Protein AF-A0A814W611-F1 (afdb_monomer_lite)

Sequence (138 aa):
MVEFFNISDDYLSFDQLYRLNITSHEILLWSSSIDLAEQYEYYLDQPTQSNLSNKKFFNCTRPWFGSRCQYSFESNKDKLMQKSFETALTDDIFNGTCYILLECDRGGSSMCLDWREMCDGRIDCLNDGVDEIQCFNL

Radius of gyration: 18.2 Å; chains: 1; bounding box: 39×49×38 Å

pLDDT: mean 77.93, std 15.9, range [34.19, 95.81]

Organism: NCBI:txid433720

Structure (mmCIF, N/CA/C/O backbone):
data_AF-A0A814W611-F1
#
_entry.id   AF-A0A814W611-F1
#
loop_
_atom_site.group_PDB
_atom_site.id
_atom_site.type_symbol
_atom_site.label_atom_id
_atom_site.label_alt_id
_atom_site.label_comp_id
_atom_site.label_asym_id
_atom_site.label_entity_id
_atom_site.label_seq_id
_atom_site.pdbx_PDB_ins_code
_atom_site.Cartn_x
_atom_site.Cartn_y
_atom_site.Cartn_z
_atom_site.occupancy
_atom_site.B_iso_or_equiv
_atom_site.auth_seq_id
_atom_site.auth_comp_id
_atom_site.auth_asym_id
_atom_site.auth_atom_id
_atom_site.pdbx_PDB_model_num
ATOM 1 N N . MET A 1 1 ? -7.329 32.708 4.728 1.00 34.19 1 MET A N 1
ATOM 2 C CA . MET A 1 1 ? -7.775 31.602 3.860 1.00 34.19 1 MET A CA 1
ATOM 3 C C . MET A 1 1 ? -7.405 30.341 4.615 1.00 34.19 1 MET A C 1
ATOM 5 O O . MET A 1 1 ? -6.222 30.135 4.832 1.00 34.19 1 MET A O 1
ATOM 9 N N . VAL A 1 2 ? -8.383 29.652 5.202 1.00 34.31 2 VAL A N 1
ATOM 10 C CA . VAL A 1 2 ? -8.138 28.483 6.062 1.00 34.31 2 VAL A CA 1
ATOM 11 C C . VAL A 1 2 ? -8.287 27.257 5.172 1.00 34.31 2 VAL A C 1
ATOM 13 O O . VAL A 1 2 ? -9.386 26.990 4.694 1.00 34.31 2 VAL A O 1
ATOM 16 N N . GLU A 1 3 ? -7.180 26.579 4.883 1.00 40.16 3 GLU A N 1
ATOM 17 C CA . GLU A 1 3 ? -7.203 25.264 4.245 1.00 40.16 3 GLU A CA 1
ATOM 18 C C . GLU A 1 3 ? -7.723 24.261 5.276 1.00 40.16 3 GLU A C 1
ATOM 20 O O . GLU A 1 3 ? -7.060 23.960 6.269 1.00 40.16 3 GLU A O 1
ATOM 25 N N . PHE A 1 4 ? -8.955 23.798 5.084 1.00 39.16 4 PHE A N 1
ATOM 26 C CA . PHE A 1 4 ? -9.500 22.692 5.857 1.00 39.16 4 PHE A CA 1
ATOM 27 C C . PHE A 1 4 ? -8.912 21.397 5.294 1.00 39.16 4 PHE A C 1
ATOM 29 O O . PHE A 1 4 ? -9.442 20.830 4.343 1.00 39.16 4 PHE A O 1
ATOM 36 N N . PHE A 1 5 ? -7.799 20.939 5.865 1.00 42.91 5 PHE A N 1
ATOM 37 C CA . PHE A 1 5 ? -7.390 19.546 5.716 1.00 42.91 5 PHE A CA 1
ATOM 38 C C . PHE A 1 5 ? -8.465 18.675 6.372 1.00 42.91 5 PHE A C 1
ATOM 40 O O . PHE A 1 5 ? -8.686 18.776 7.580 1.00 42.91 5 PHE A O 1
ATOM 47 N N . ASN A 1 6 ? -9.146 17.840 5.590 1.00 53.12 6 ASN A N 1
ATOM 48 C CA . ASN A 1 6 ? -10.075 16.847 6.120 1.00 53.12 6 ASN A CA 1
ATOM 49 C C . ASN A 1 6 ? -9.245 15.658 6.621 1.00 53.12 6 ASN A C 1
ATOM 51 O O . ASN A 1 6 ? -8.977 14.708 5.894 1.00 53.12 6 ASN A O 1
ATOM 55 N N . ILE A 1 7 ? -8.730 15.770 7.843 1.00 56.81 7 ILE A N 1
ATOM 56 C CA . ILE A 1 7 ? -8.021 14.675 8.504 1.00 56.81 7 ILE A CA 1
ATOM 57 C C . ILE A 1 7 ? -9.085 13.722 9.044 1.00 56.81 7 ILE A C 1
ATOM 59 O O . ILE A 1 7 ? -9.920 14.135 9.847 1.00 56.81 7 ILE A O 1
ATOM 63 N N . SER A 1 8 ? -9.059 12.454 8.624 1.00 65.19 8 SER A N 1
ATOM 64 C CA . SER A 1 8 ? -9.844 11.434 9.324 1.00 65.19 8 SER A CA 1
ATOM 65 C C . SER A 1 8 ? -9.239 11.234 10.712 1.00 65.19 8 SER A C 1
ATOM 67 O O . SER A 1 8 ? -8.085 10.826 10.826 1.00 65.19 8 SER A O 1
ATOM 69 N N . ASP A 1 9 ? -10.001 11.528 11.765 1.00 67.50 9 ASP A N 1
ATOM 70 C CA . ASP A 1 9 ? -9.624 11.183 13.144 1.00 67.50 9 ASP A CA 1
ATOM 71 C C . ASP A 1 9 ? -9.966 9.725 13.484 1.00 67.50 9 ASP A C 1
ATOM 73 O O . ASP A 1 9 ? -9.467 9.185 14.475 1.00 67.50 9 ASP A O 1
ATOM 77 N N . ASP A 1 10 ? -10.778 9.079 12.643 1.00 83.38 10 ASP A N 1
ATOM 78 C CA . ASP A 1 10 ? -11.132 7.674 12.775 1.00 83.38 10 ASP A CA 1
ATOM 79 C C . ASP A 1 10 ? -10.104 6.802 12.047 1.00 83.38 10 ASP A C 1
ATOM 81 O O . ASP A 1 10 ? -9.803 7.009 10.864 1.00 83.38 10 ASP A O 1
ATOM 85 N N . TYR A 1 11 ? -9.522 5.861 12.787 1.00 91.88 11 TYR A N 1
ATOM 86 C CA . TYR A 1 11 ? -8.489 4.949 12.314 1.00 91.88 11 TYR A CA 1
ATOM 87 C C . TYR A 1 11 ? -8.686 3.572 12.928 1.00 91.88 11 TYR A C 1
ATOM 89 O O . TYR A 1 11 ? -9.145 3.431 14.061 1.00 91.88 11 TYR A O 1
ATOM 97 N N . LEU A 1 12 ? -8.247 2.559 12.194 1.00 93.44 12 LEU A N 1
ATOM 98 C CA . LEU A 1 12 ? -8.173 1.189 12.676 1.00 93.44 12 LEU A CA 1
ATOM 99 C C . LEU A 1 12 ? -6.712 0.806 12.871 1.00 93.44 12 LEU A C 1
ATOM 101 O O . LEU A 1 12 ? -5.841 1.207 12.098 1.00 93.44 12 LEU A O 1
ATOM 105 N N . SER A 1 13 ? -6.421 0.046 13.919 1.00 95.50 13 SER A N 1
ATOM 106 C CA . SER A 1 13 ? -5.125 -0.609 14.045 1.00 95.50 13 SER A CA 1
ATOM 107 C C . SER A 1 13 ? -5.061 -1.860 13.166 1.00 95.50 13 SER A C 1
ATOM 109 O O . SER A 1 13 ? -6.092 -2.443 12.827 1.00 95.50 13 SER A O 1
ATOM 111 N N . PHE A 1 14 ? -3.856 -2.315 12.826 1.00 95.81 14 PHE A N 1
ATOM 112 C CA . PHE A 1 14 ? -3.663 -3.581 12.107 1.00 95.81 14 PHE A CA 1
ATOM 113 C C . PHE A 1 14 ? -4.297 -4.762 12.848 1.00 95.81 14 PHE A C 1
ATOM 115 O O . PHE A 1 14 ? -4.959 -5.598 12.242 1.00 95.81 14 PHE A O 1
ATOM 122 N N . ASP A 1 15 ? -4.185 -4.786 14.173 1.00 95.62 15 ASP A N 1
ATOM 123 C CA . ASP A 1 15 ? -4.850 -5.792 14.996 1.00 95.62 15 ASP A CA 1
ATOM 124 C C . ASP A 1 15 ? -6.388 -5.732 14.883 1.00 95.62 15 ASP A C 1
ATOM 126 O O . ASP A 1 15 ? -7.041 -6.770 14.782 1.00 95.62 15 ASP A O 1
ATOM 130 N N . GLN A 1 16 ? -6.984 -4.536 14.836 1.00 95.25 16 GLN A N 1
ATOM 131 C CA . GLN A 1 16 ? -8.429 -4.394 14.628 1.00 95.25 16 GLN A CA 1
ATOM 132 C C . GLN A 1 16 ? -8.847 -4.857 13.231 1.00 95.25 16 GLN A C 1
ATOM 134 O O . GLN A 1 16 ? -9.823 -5.593 13.111 1.00 95.25 16 GLN A O 1
ATOM 139 N N . LEU A 1 17 ? -8.099 -4.472 12.194 1.00 95.12 17 LEU A N 1
ATOM 140 C CA . LEU A 1 17 ? -8.333 -4.920 10.820 1.00 95.12 17 LEU A CA 1
ATOM 141 C C . LEU A 1 17 ? -8.277 -6.449 10.716 1.00 95.12 17 LEU A C 1
ATOM 143 O O . LEU A 1 17 ? -9.162 -7.061 10.124 1.00 95.12 17 LEU A O 1
ATOM 147 N N . TYR A 1 18 ? -7.292 -7.072 11.368 1.00 94.94 18 TYR A N 1
ATOM 148 C CA . TYR A 1 18 ? -7.136 -8.526 11.386 1.00 94.94 18 TYR A CA 1
ATOM 149 C C . TYR A 1 18 ? -8.308 -9.230 12.067 1.00 94.94 18 TYR A C 1
ATOM 151 O O . TYR A 1 18 ? -8.858 -10.182 11.522 1.00 94.94 18 TYR A O 1
ATOM 159 N N . ARG A 1 19 ? -8.772 -8.728 13.220 1.00 94.88 19 ARG A N 1
ATOM 160 C CA . ARG A 1 19 ? -9.975 -9.264 13.889 1.00 94.88 19 ARG A CA 1
ATOM 161 C C . ARG A 1 19 ? -11.245 -9.119 13.046 1.00 94.88 19 ARG A C 1
ATOM 163 O O . ARG A 1 19 ? -12.189 -9.879 13.246 1.00 94.88 19 ARG A O 1
ATOM 170 N N . LEU A 1 20 ? -11.282 -8.132 12.151 1.00 95.06 20 LEU A N 1
ATOM 171 C CA . LEU A 1 20 ? -12.374 -7.906 11.205 1.00 95.06 20 LEU A CA 1
ATOM 172 C C . LEU A 1 20 ? -12.237 -8.744 9.921 1.00 95.06 20 LEU A C 1
ATOM 174 O O . LEU A 1 20 ? -13.109 -8.646 9.063 1.00 95.06 20 LEU A O 1
ATOM 178 N N . ASN A 1 21 ? -11.202 -9.587 9.807 1.00 95.62 21 ASN A N 1
ATOM 179 C CA . ASN A 1 21 ? -10.864 -10.367 8.612 1.00 95.62 21 ASN A CA 1
ATOM 180 C C . ASN A 1 21 ? -10.703 -9.503 7.351 1.00 95.62 21 ASN A C 1
ATOM 182 O O . ASN A 1 21 ? -11.062 -9.939 6.259 1.00 95.62 21 ASN A O 1
ATOM 186 N N . ILE A 1 22 ? -10.186 -8.283 7.509 1.00 94.56 22 ILE A N 1
ATOM 187 C CA . ILE A 1 22 ? -9.845 -7.430 6.372 1.00 94.56 22 ILE A CA 1
ATOM 188 C C . ILE A 1 22 ? -8.566 -7.955 5.727 1.00 94.56 22 ILE A C 1
ATOM 190 O O . ILE A 1 22 ? -7.607 -8.304 6.410 1.00 94.56 22 ILE A O 1
ATOM 194 N N . THR A 1 23 ? -8.552 -7.999 4.404 1.00 94.25 23 THR A N 1
ATOM 195 C CA . THR A 1 23 ? -7.384 -8.384 3.608 1.00 94.25 23 THR A CA 1
ATOM 196 C C . THR A 1 23 ? -6.516 -7.170 3.276 1.00 94.25 23 THR A C 1
ATOM 198 O O . THR A 1 23 ? -6.985 -6.029 3.229 1.00 94.25 23 THR A O 1
ATOM 201 N N . SER A 1 24 ? -5.234 -7.392 2.991 1.00 92.50 24 SER A N 1
ATOM 202 C CA . SER A 1 24 ? -4.359 -6.336 2.463 1.00 92.50 24 SER A CA 1
ATOM 203 C C . SER A 1 24 ? -4.848 -5.772 1.126 1.00 92.50 24 SER A C 1
ATOM 205 O O . SER A 1 24 ? -4.729 -4.570 0.877 1.00 92.50 24 SER A O 1
ATOM 207 N N . HIS A 1 25 ? -5.492 -6.607 0.309 1.00 90.25 25 HIS A N 1
ATOM 208 C CA . HIS A 1 25 ? -6.120 -6.189 -0.936 1.00 90.25 25 HIS A CA 1
ATOM 209 C C . HIS A 1 25 ? -7.245 -5.168 -0.711 1.00 90.25 25 HIS A C 1
ATOM 211 O O . HIS A 1 25 ? -7.306 -4.145 -1.393 1.00 90.25 25 HIS A O 1
ATOM 217 N N . GLU A 1 26 ? -8.111 -5.382 0.283 1.00 91.75 26 GLU A N 1
ATOM 218 C CA . GLU A 1 26 ? -9.153 -4.408 0.635 1.00 91.75 26 GLU A CA 1
ATOM 219 C C . GLU A 1 26 ? -8.560 -3.064 1.075 1.00 91.75 26 GLU A C 1
ATOM 221 O O . GLU A 1 26 ? -9.060 -2.009 0.681 1.00 91.75 26 GLU A O 1
ATOM 226 N N . ILE A 1 27 ? -7.449 -3.082 1.817 1.00 91.81 27 ILE A N 1
ATOM 227 C CA . ILE A 1 27 ? -6.731 -1.863 2.215 1.00 91.81 27 ILE A CA 1
ATOM 228 C C . ILE A 1 27 ? -6.210 -1.092 0.992 1.00 91.81 27 ILE A C 1
ATOM 230 O O . ILE A 1 27 ? -6.324 0.136 0.956 1.00 91.81 27 ILE A O 1
ATOM 234 N N . LEU A 1 28 ? -5.693 -1.782 -0.032 1.00 89.56 28 LEU A N 1
ATOM 235 C CA . LEU A 1 28 ? -5.289 -1.155 -1.299 1.00 89.56 28 LEU A CA 1
ATOM 236 C C . LEU A 1 28 ? -6.477 -0.507 -2.022 1.00 89.56 28 LEU A C 1
ATOM 238 O O . LEU A 1 28 ? -6.372 0.625 -2.499 1.00 89.56 28 LEU A O 1
ATOM 242 N N . LEU A 1 29 ? -7.629 -1.185 -2.064 1.00 88.62 29 LEU A N 1
ATOM 243 C CA . LEU A 1 29 ? -8.853 -0.649 -2.676 1.00 88.62 29 LEU A CA 1
ATOM 244 C C . LEU A 1 29 ? -9.373 0.611 -1.964 1.00 88.62 29 LEU A C 1
ATOM 246 O O . LEU A 1 29 ? -10.041 1.442 -2.585 1.00 88.62 29 LEU A O 1
ATOM 250 N N . TRP A 1 30 ? -9.032 0.789 -0.689 1.00 90.88 30 TRP A N 1
ATOM 251 C CA . TRP A 1 30 ? -9.332 1.980 0.111 1.00 90.88 30 TRP A CA 1
ATOM 252 C C . TRP A 1 30 ? -8.271 3.087 -0.001 1.00 90.88 30 TRP A C 1
ATOM 254 O O . TRP A 1 30 ? -8.104 3.888 0.918 1.00 90.88 30 TRP A O 1
ATOM 264 N N . SER A 1 31 ? -7.573 3.150 -1.139 1.00 89.06 31 SER A N 1
ATOM 265 C CA . SER A 1 31 ? -6.590 4.190 -1.489 1.00 89.06 31 SER A CA 1
ATOM 266 C C . SER A 1 31 ? -5.407 4.298 -0.516 1.00 89.06 31 SER A C 1
ATOM 268 O O . SER A 1 31 ? -4.832 5.377 -0.336 1.00 89.06 31 SER A O 1
ATOM 270 N N . SER A 1 32 ? -5.043 3.184 0.120 1.00 89.44 32 SER A N 1
ATOM 271 C CA . SER A 1 32 ? -3.818 3.076 0.911 1.00 89.44 32 SER A CA 1
ATOM 272 C C . SER A 1 32 ? -2.565 3.087 0.026 1.00 89.44 32 SER A C 1
ATOM 274 O O . SER A 1 32 ? -2.629 2.786 -1.165 1.00 89.44 32 SER A O 1
ATOM 276 N N . SER A 1 33 ? -1.404 3.400 0.609 1.00 88.12 33 SER A N 1
ATOM 277 C CA . SER A 1 33 ? -0.118 3.190 -0.066 1.00 88.12 33 SER A CA 1
ATOM 278 C C . SER A 1 33 ? 0.235 1.703 -0.126 1.00 88.12 33 SER A C 1
ATOM 280 O O . SER A 1 33 ? -0.101 0.948 0.792 1.00 88.12 33 SER A O 1
ATOM 282 N N . ILE A 1 34 ? 0.975 1.309 -1.167 1.00 85.50 34 ILE A N 1
ATOM 283 C CA . ILE A 1 34 ? 1.458 -0.069 -1.329 1.00 85.50 34 ILE A CA 1
ATOM 284 C C . ILE A 1 34 ? 2.292 -0.514 -0.122 1.00 85.50 34 ILE A C 1
ATOM 286 O O . ILE A 1 34 ? 1.951 -1.516 0.496 1.00 85.50 34 ILE A O 1
ATOM 290 N N . ASP A 1 35 ? 3.212 0.333 0.353 1.00 85.94 35 ASP A N 1
ATOM 291 C CA . ASP A 1 35 ? 4.024 0.064 1.547 1.00 85.94 35 ASP A CA 1
ATOM 292 C C . ASP A 1 35 ? 3.186 -0.276 2.794 1.00 85.94 35 ASP A C 1
ATOM 294 O O . ASP A 1 35 ? 3.611 -1.044 3.657 1.00 85.94 35 ASP A O 1
ATOM 298 N N . LEU A 1 36 ? 2.005 0.341 2.952 1.00 91.31 36 LEU A N 1
ATOM 299 C CA . LEU A 1 36 ? 1.158 0.095 4.120 1.00 91.31 36 LEU A CA 1
ATOM 300 C C . LEU A 1 36 ? 0.406 -1.228 3.973 1.00 91.31 36 LEU A C 1
ATOM 302 O O . LEU A 1 36 ? 0.249 -1.943 4.961 1.00 91.31 36 LEU A O 1
ATOM 306 N N . ALA A 1 37 ? -0.049 -1.542 2.759 1.00 91.50 37 ALA A N 1
ATOM 307 C CA . ALA A 1 37 ? -0.679 -2.819 2.461 1.00 91.50 37 ALA A CA 1
ATOM 308 C C . ALA A 1 37 ? 0.306 -3.984 2.618 1.00 91.50 37 ALA A C 1
ATOM 310 O O . ALA A 1 37 ? -0.055 -4.986 3.223 1.00 91.50 37 ALA A O 1
ATOM 311 N N . GLU A 1 38 ? 1.555 -3.832 2.174 1.00 88.69 38 GLU A N 1
ATOM 312 C CA . GLU A 1 38 ? 2.606 -4.854 2.314 1.00 88.69 38 GLU A CA 1
ATOM 313 C C . GLU A 1 38 ? 2.945 -5.110 3.779 1.00 88.69 38 GLU A C 1
ATOM 315 O O . GLU A 1 38 ? 3.029 -6.247 4.233 1.00 88.69 38 GLU A O 1
ATOM 320 N N . GLN A 1 39 ? 3.075 -4.046 4.570 1.00 91.56 39 GLN A N 1
ATOM 321 C CA . GLN A 1 39 ? 3.291 -4.185 6.008 1.00 91.56 39 GLN A CA 1
ATOM 322 C C . GLN A 1 39 ? 2.104 -4.839 6.713 1.00 91.56 39 GLN A C 1
ATOM 324 O O . GLN A 1 39 ? 2.292 -5.489 7.743 1.00 91.56 39 GLN A O 1
ATOM 329 N N . TYR A 1 40 ? 0.889 -4.633 6.204 1.00 94.00 40 TYR A N 1
ATOM 330 C CA . TYR A 1 40 ? -0.282 -5.315 6.724 1.00 94.00 40 TYR A CA 1
ATOM 331 C C . TYR A 1 40 ? -0.298 -6.791 6.323 1.00 94.00 40 TYR A C 1
ATOM 333 O O . TYR A 1 40 ? -0.549 -7.620 7.187 1.00 94.00 40 TYR A O 1
ATOM 341 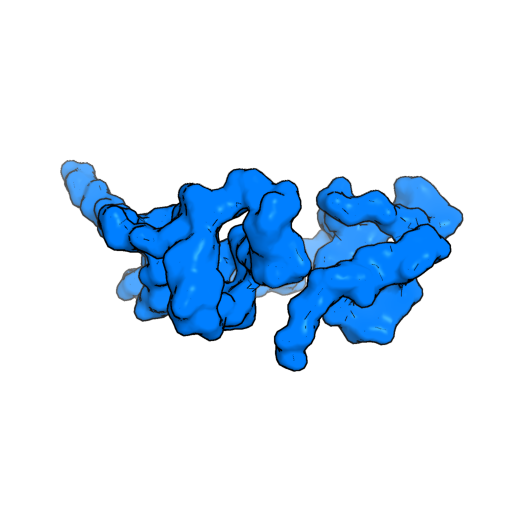N N . GLU A 1 41 ? 0.061 -7.140 5.087 1.00 92.38 41 GLU A N 1
ATOM 342 C CA . GLU A 1 41 ? 0.227 -8.540 4.666 1.00 92.38 41 GLU A CA 1
ATOM 343 C C . GLU A 1 41 ? 1.284 -9.255 5.514 1.00 92.38 41 GLU A C 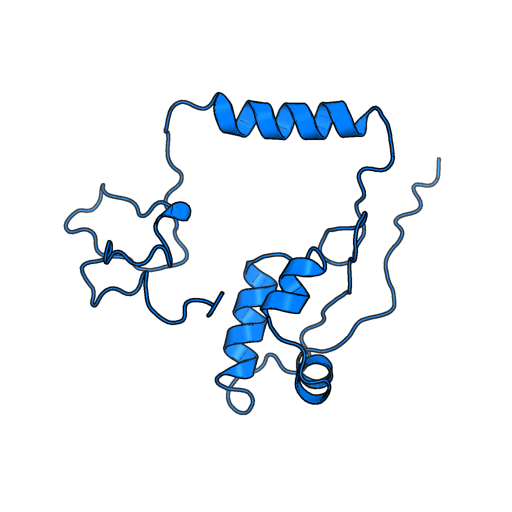1
ATOM 345 O O . GLU A 1 41 ? 1.021 -10.305 6.093 1.00 92.38 41 GLU A O 1
ATOM 350 N N . TYR A 1 42 ? 2.432 -8.613 5.736 1.00 90.12 42 TYR A N 1
ATOM 351 C CA . TYR A 1 42 ? 3.453 -9.115 6.654 1.00 90.12 42 TYR A CA 1
ATOM 352 C C . TYR A 1 42 ? 2.914 -9.320 8.084 1.00 90.12 42 TYR A C 1
ATOM 354 O O . TYR A 1 42 ? 3.280 -10.277 8.773 1.00 90.12 42 TYR A O 1
ATOM 362 N N . TYR A 1 43 ? 2.023 -8.435 8.550 1.00 94.12 43 TYR A N 1
ATOM 363 C CA . TYR A 1 43 ? 1.331 -8.605 9.829 1.00 94.12 43 TYR A CA 1
ATOM 364 C C . TYR A 1 43 ? 0.357 -9.797 9.811 1.00 94.12 43 TYR A C 1
ATOM 366 O O . TYR A 1 43 ? 0.291 -10.510 10.811 1.00 94.12 43 TYR A O 1
ATOM 374 N N . LEU A 1 44 ? -0.364 -10.037 8.709 1.00 92.81 44 LEU A N 1
ATOM 375 C CA . LEU A 1 44 ? -1.271 -11.180 8.541 1.00 92.81 44 LEU A CA 1
ATOM 376 C C . LEU A 1 44 ? -0.521 -12.521 8.567 1.00 92.81 44 LEU A C 1
ATOM 378 O O . LEU A 1 44 ? -0.972 -13.452 9.236 1.00 92.81 44 LEU A O 1
ATOM 382 N N . ASP A 1 45 ? 0.640 -12.597 7.913 1.00 90.81 45 ASP A N 1
ATOM 383 C CA . ASP A 1 45 ? 1.482 -13.799 7.873 1.00 90.81 45 ASP A CA 1
ATOM 384 C C . ASP A 1 45 ? 2.075 -14.151 9.243 1.00 90.81 45 ASP A C 1
ATOM 386 O O . ASP A 1 45 ? 2.196 -15.324 9.611 1.00 90.81 45 ASP A O 1
ATOM 390 N N . GLN A 1 46 ? 2.479 -13.135 10.016 1.00 89.06 46 GLN A N 1
ATOM 391 C CA . GLN A 1 46 ? 3.178 -13.317 11.293 1.00 89.06 46 GLN A CA 1
ATOM 392 C C . GLN A 1 46 ? 2.630 -12.395 12.407 1.00 89.06 46 GLN A C 1
ATOM 394 O O . GLN A 1 46 ? 3.366 -11.557 12.952 1.00 89.06 46 GLN A O 1
ATOM 399 N N . PRO A 1 47 ? 1.361 -12.562 12.843 1.00 80.06 47 PRO A N 1
ATOM 400 C CA . PRO A 1 47 ? 0.705 -11.599 13.737 1.00 80.06 47 PRO A CA 1
ATOM 401 C C . PRO A 1 47 ? 1.337 -11.522 15.129 1.00 80.06 47 PRO A C 1
ATOM 403 O O . PRO A 1 47 ? 1.308 -10.482 15.783 1.00 80.06 47 PRO A O 1
ATOM 406 N N . THR A 1 48 ? 1.898 -12.635 15.610 1.00 80.94 48 THR A N 1
ATOM 407 C CA . THR A 1 48 ? 2.502 -12.740 16.948 1.00 80.94 48 THR A CA 1
ATOM 408 C C . THR A 1 48 ? 3.961 -12.298 16.994 1.00 80.94 48 THR A C 1
ATOM 410 O O . THR A 1 48 ? 4.465 -12.012 18.078 1.00 80.94 48 THR A O 1
ATOM 413 N N . GLN A 1 49 ? 4.642 -12.251 15.845 1.00 77.44 49 GLN A N 1
ATOM 414 C CA . GLN A 1 49 ? 6.066 -11.910 15.749 1.00 77.44 49 GLN A CA 1
ATOM 415 C C . GLN A 1 49 ? 6.295 -10.470 15.276 1.00 77.44 49 GLN A C 1
ATOM 417 O O . GLN A 1 49 ? 7.367 -9.910 15.503 1.00 77.44 49 GLN A O 1
ATOM 422 N N . SER A 1 50 ? 5.295 -9.845 14.654 1.00 78.94 50 SER A N 1
ATOM 423 C CA . SER A 1 50 ? 5.403 -8.482 14.148 1.00 78.94 50 SER A CA 1
ATOM 424 C C . SER A 1 50 ? 5.050 -7.432 15.214 1.00 78.94 50 SER A C 1
ATOM 426 O O . SER A 1 50 ? 4.028 -7.484 15.897 1.00 78.94 50 SER A O 1
ATOM 428 N N . ASN A 1 51 ? 5.871 -6.384 15.313 1.00 89.50 51 ASN A N 1
ATOM 429 C CA . ASN A 1 51 ? 5.623 -5.233 16.194 1.00 89.50 51 ASN A CA 1
ATOM 430 C C . ASN A 1 51 ? 4.609 -4.228 15.598 1.00 89.50 51 ASN A C 1
ATOM 432 O O . ASN A 1 51 ? 4.615 -3.047 15.949 1.00 89.50 51 ASN A O 1
ATOM 436 N N . LEU A 1 52 ? 3.761 -4.671 14.662 1.00 93.38 52 LEU A N 1
ATOM 437 C CA . LEU A 1 52 ? 2.910 -3.809 13.835 1.00 93.38 52 LEU A CA 1
ATOM 438 C C . LEU A 1 52 ? 1.454 -3.731 14.307 1.00 93.38 52 LEU A C 1
ATOM 440 O O . LEU A 1 52 ? 0.689 -2.960 13.741 1.00 93.38 52 LEU A O 1
ATOM 444 N N . SER A 1 53 ? 1.066 -4.451 15.362 1.00 93.94 53 SER A N 1
ATOM 445 C CA . SER A 1 53 ? -0.326 -4.524 15.843 1.00 93.94 53 SER A CA 1
ATOM 446 C C . SER A 1 53 ? -0.997 -3.160 16.063 1.00 93.94 53 SER A C 1
ATOM 448 O O . SER A 1 53 ? -2.179 -2.993 15.766 1.00 93.94 53 SER A O 1
ATOM 450 N N . ASN A 1 54 ? -0.237 -2.166 16.537 1.00 94.62 54 ASN A N 1
ATOM 451 C CA . ASN A 1 54 ? -0.708 -0.801 16.802 1.00 94.62 54 ASN A CA 1
ATOM 452 C C . ASN A 1 54 ? -0.564 0.153 15.603 1.00 94.62 54 ASN A C 1
ATOM 454 O O . ASN A 1 54 ? -0.844 1.350 15.734 1.00 94.62 54 ASN A O 1
ATOM 458 N N . LYS A 1 55 ? -0.083 -0.332 14.452 1.00 94.88 55 LYS A N 1
ATOM 459 C CA . LYS A 1 55 ? 0.066 0.489 13.251 1.00 94.88 55 LYS A CA 1
ATOM 460 C C . LYS A 1 55 ? -1.309 0.916 12.757 1.00 94.88 55 LYS A C 1
ATOM 462 O O . LYS A 1 55 ? -2.246 0.125 12.757 1.00 94.88 55 LYS A O 1
ATOM 467 N N . LYS A 1 56 ? -1.426 2.196 12.406 1.00 94.75 56 LYS A N 1
ATOM 468 C CA . LYS A 1 56 ? -2.699 2.841 12.089 1.00 94.75 56 LYS A CA 1
ATOM 469 C C . LYS A 1 56 ? -2.970 2.797 10.597 1.00 94.75 56 LYS A C 1
ATOM 471 O O . LYS A 1 56 ? -2.083 3.092 9.799 1.00 94.75 56 LYS A O 1
ATOM 476 N N . PHE A 1 57 ? -4.218 2.528 10.272 1.00 93.88 57 PHE A N 1
ATOM 477 C CA . PHE A 1 57 ? -4.789 2.604 8.948 1.00 93.88 57 PHE A CA 1
ATOM 478 C C . PHE A 1 57 ? -5.977 3.568 8.963 1.00 93.88 57 PHE A C 1
ATOM 480 O O . PHE A 1 57 ? -6.813 3.523 9.867 1.00 93.88 57 PHE A O 1
ATOM 487 N N . PHE A 1 58 ? -6.051 4.426 7.950 1.00 93.25 58 PHE A N 1
ATOM 488 C CA . PHE A 1 58 ? -7.172 5.328 7.721 1.00 93.25 58 PHE A CA 1
ATOM 489 C C . PHE A 1 58 ? -7.869 4.874 6.443 1.00 93.25 58 PHE A C 1
ATOM 491 O O . PHE A 1 58 ? -7.226 4.773 5.399 1.00 93.25 58 PHE A O 1
ATOM 498 N N . ASN A 1 59 ? -9.168 4.586 6.522 1.00 91.12 59 ASN A N 1
ATOM 499 C CA . ASN A 1 59 ? -9.932 4.171 5.353 1.00 91.12 59 ASN A CA 1
ATOM 500 C C . ASN A 1 59 ? -10.193 5.383 4.451 1.00 91.12 59 ASN A C 1
ATOM 502 O O . ASN A 1 59 ? -11.145 6.137 4.654 1.00 91.12 59 ASN A O 1
ATOM 506 N N . CYS A 1 60 ? -9.339 5.554 3.445 1.00 88.50 60 CYS A N 1
ATOM 507 C CA . CYS A 1 60 ? -9.427 6.628 2.468 1.00 88.50 60 CYS A CA 1
ATOM 508 C C . CYS A 1 60 ? -10.198 6.169 1.228 1.00 88.50 60 CYS A C 1
ATOM 510 O O . CYS A 1 60 ? -9.727 6.266 0.094 1.00 88.50 60 CYS A O 1
ATOM 512 N N . THR A 1 61 ? -11.411 5.645 1.425 1.00 85.00 61 THR A N 1
ATOM 513 C CA . THR A 1 61 ? -12.291 5.338 0.293 1.00 85.00 61 THR A CA 1
ATOM 514 C C . THR A 1 61 ? -12.433 6.581 -0.593 1.00 85.00 61 THR A C 1
ATOM 516 O O . THR A 1 61 ? -12.553 7.707 -0.098 1.00 85.00 61 THR A O 1
ATOM 519 N N . ARG A 1 62 ? -12.381 6.374 -1.918 1.00 80.06 62 ARG A N 1
ATOM 520 C CA . ARG A 1 62 ? -12.430 7.442 -2.930 1.00 80.06 62 ARG A CA 1
ATOM 521 C C . ARG A 1 62 ? -13.465 8.530 -2.580 1.00 80.06 62 ARG A C 1
ATOM 523 O O . ARG A 1 62 ? -14.583 8.184 -2.194 1.00 80.06 62 ARG A O 1
ATOM 530 N N . PRO A 1 63 ? -13.139 9.824 -2.778 1.00 83.50 63 PRO A N 1
ATOM 531 C CA . PRO A 1 63 ? -12.017 10.353 -3.570 1.00 83.50 63 PRO A CA 1
ATOM 532 C C . PRO A 1 63 ? -10.732 10.657 -2.778 1.00 83.50 63 PRO A C 1
ATOM 534 O O . PRO A 1 63 ? -9.825 11.284 -3.327 1.00 83.50 63 PRO A O 1
ATOM 537 N N . TRP A 1 64 ? -10.660 10.269 -1.505 1.00 86.50 64 TRP A N 1
ATOM 538 C CA . TRP A 1 64 ? -9.583 10.687 -0.611 1.00 86.50 64 TRP A CA 1
ATOM 539 C C . TRP A 1 64 ? -8.357 9.776 -0.701 1.00 86.50 64 TRP A C 1
ATOM 541 O O . TRP A 1 64 ? -8.479 8.589 -0.981 1.00 86.50 64 TRP A O 1
ATOM 551 N N . PHE A 1 65 ? -7.169 10.318 -0.450 1.00 87.19 65 PHE A N 1
ATOM 552 C CA . PHE A 1 65 ? -5.919 9.564 -0.387 1.00 87.19 65 PHE A CA 1
ATOM 553 C C . PHE A 1 65 ? -4.879 10.273 0.493 1.00 87.19 65 PHE A C 1
ATOM 555 O O . PHE A 1 65 ? -5.060 11.413 0.932 1.00 87.19 65 PHE A O 1
ATOM 562 N N . GLY A 1 66 ? -3.770 9.581 0.754 1.00 84.69 66 GLY A N 1
ATOM 563 C CA . GLY A 1 66 ? -2.700 10.037 1.639 1.00 84.69 66 GLY A CA 1
ATOM 564 C C . GLY A 1 66 ? -2.764 9.386 3.019 1.00 84.69 66 GLY A C 1
ATOM 565 O O . GLY A 1 66 ? -3.738 8.734 3.382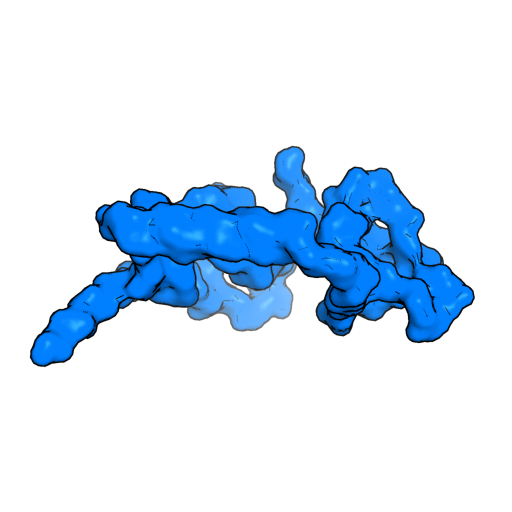 1.00 84.69 66 GLY A O 1
ATOM 566 N N . SER A 1 67 ? -1.705 9.575 3.808 1.00 86.31 67 SER A N 1
ATOM 567 C CA . SER A 1 67 ? -1.503 8.894 5.098 1.00 86.31 67 SER A CA 1
ATOM 568 C C . SER A 1 67 ? -2.588 9.140 6.155 1.00 86.31 67 SER A C 1
ATOM 570 O O . SER A 1 67 ? -2.633 8.421 7.150 1.00 86.31 67 SER A O 1
ATOM 572 N N . ARG A 1 68 ? -3.431 10.158 5.969 1.00 89.50 68 ARG A N 1
ATOM 573 C CA . ARG A 1 68 ? -4.590 10.515 6.798 1.00 89.50 68 ARG A CA 1
ATOM 574 C C . ARG A 1 68 ? -5.787 10.977 5.956 1.00 89.50 68 ARG A C 1
ATOM 576 O O . ARG A 1 68 ? -6.575 11.802 6.417 1.00 89.50 68 ARG A O 1
ATOM 583 N N . CYS A 1 69 ? -5.890 10.494 4.717 1.00 88.69 69 CYS A N 1
ATOM 584 C CA . CYS A 1 69 ? -6.934 10.879 3.759 1.00 88.69 69 CYS A CA 1
ATOM 585 C C . CYS A 1 69 ? -6.970 12.386 3.442 1.00 88.69 69 CYS A C 1
ATOM 587 O O . CYS A 1 69 ? -8.011 12.926 3.083 1.00 88.69 69 CYS A O 1
ATOM 589 N N . GLN A 1 70 ? -5.838 13.079 3.591 1.00 85.56 70 GLN A N 1
ATOM 590 C CA . GLN A 1 70 ? -5.778 14.541 3.558 1.00 85.56 70 GLN A CA 1
ATOM 591 C C . GLN A 1 70 ? -5.865 15.159 2.153 1.00 85.56 70 GLN A C 1
ATOM 593 O O . GLN A 1 70 ? -5.933 16.383 2.040 1.00 85.56 70 GLN A O 1
ATOM 598 N N . TYR A 1 71 ? -5.814 14.349 1.094 1.00 83.88 71 TYR A N 1
ATOM 599 C CA . TYR A 1 71 ? -5.838 14.814 -0.291 1.00 83.88 71 TYR A CA 1
ATOM 600 C C . TYR A 1 71 ? -7.038 14.236 -1.035 1.00 83.88 71 TYR A C 1
ATOM 602 O O . TYR A 1 71 ? -7.427 13.097 -0.796 1.00 83.88 71 TYR A O 1
ATOM 610 N N . SER A 1 72 ? -7.599 15.002 -1.964 1.00 84.50 72 SER A N 1
ATOM 611 C CA . SER A 1 72 ? -8.617 14.545 -2.910 1.00 84.50 72 SER A CA 1
ATOM 612 C C . SER A 1 72 ? -8.503 15.326 -4.215 1.00 84.50 72 SER A C 1
ATOM 614 O O . SER A 1 72 ? -7.962 16.431 -4.253 1.00 84.50 72 SER A O 1
ATOM 616 N N . PHE A 1 73 ? -9.007 14.742 -5.300 1.00 73.75 73 PHE A N 1
ATOM 617 C CA . PHE A 1 73 ? -9.082 15.393 -6.608 1.00 73.75 73 PHE A CA 1
ATOM 618 C C . PHE A 1 73 ? -10.535 15.802 -6.898 1.00 73.75 73 PHE A C 1
ATOM 620 O O . PHE A 1 73 ? -11.207 15.212 -7.742 1.00 73.75 73 PHE A O 1
ATOM 627 N N . GLU A 1 74 ? -11.066 16.766 -6.144 1.00 66.25 74 GLU A N 1
ATOM 628 C CA . GLU A 1 74 ? -12.475 17.188 -6.248 1.00 66.25 74 GLU A CA 1
ATOM 629 C C . GLU A 1 74 ? -12.718 18.317 -7.269 1.00 66.25 74 GLU A C 1
ATOM 631 O O . GLU A 1 74 ? -13.861 18.565 -7.659 1.00 66.25 74 GLU A O 1
ATOM 636 N N . SER A 1 75 ? -11.678 18.998 -7.764 1.00 61.44 75 SER A N 1
ATOM 637 C CA . SER A 1 75 ? -11.827 20.160 -8.648 1.00 61.44 75 SER A CA 1
ATOM 638 C C . SER A 1 75 ? -11.441 19.883 -10.111 1.00 61.44 75 SER A C 1
ATOM 640 O O . SER A 1 75 ? -10.578 19.073 -10.433 1.00 61.44 75 SER A O 1
ATOM 642 N N . ASN A 1 76 ? -12.026 20.627 -11.060 1.00 57.19 76 ASN A N 1
ATOM 643 C CA . ASN A 1 76 ? -11.627 20.554 -12.478 1.00 57.19 76 ASN A CA 1
ATOM 644 C C . ASN A 1 76 ? -10.165 20.990 -12.729 1.00 57.19 76 ASN A C 1
ATOM 646 O O . ASN A 1 76 ? -9.624 20.682 -13.789 1.00 57.19 76 ASN A O 1
ATOM 650 N N . LYS A 1 77 ? -9.520 21.689 -11.781 1.00 58.84 77 LYS A N 1
ATOM 651 C CA . LYS A 1 77 ? -8.078 21.987 -11.835 1.00 58.84 77 LYS A CA 1
ATOM 652 C C . LYS A 1 77 ? -7.239 20.745 -11.523 1.00 58.84 77 LYS A C 1
ATOM 654 O O . LYS A 1 77 ? -6.163 20.585 -12.090 1.00 58.84 77 LYS A O 1
ATOM 659 N N . ASP A 1 78 ? -7.780 19.829 -10.727 1.00 57.44 78 ASP A N 1
ATOM 660 C CA . ASP A 1 78 ? -7.126 18.572 -10.366 1.00 57.44 78 ASP A CA 1
ATOM 661 C C . ASP A 1 78 ? -7.090 17.585 -11.531 1.00 57.44 78 ASP A C 1
ATOM 663 O O . ASP A 1 78 ? -6.150 16.810 -11.645 1.00 57.44 78 ASP A O 1
ATOM 667 N N . LYS A 1 79 ? -8.026 17.684 -12.484 1.00 57.19 79 LYS A N 1
ATOM 668 C CA . LYS A 1 79 ? -7.955 16.924 -13.745 1.00 57.19 79 LYS A CA 1
ATOM 669 C C . LYS A 1 79 ? -6.739 17.293 -14.594 1.00 57.19 79 LYS A C 1
ATOM 671 O O . LYS A 1 79 ? -6.230 16.445 -15.315 1.00 57.19 79 LYS A O 1
ATOM 676 N N . LEU A 1 80 ? -6.269 18.545 -14.529 1.00 57.38 80 LEU A N 1
ATOM 677 C CA . LEU A 1 80 ? -5.034 18.955 -15.207 1.00 57.38 80 LEU A CA 1
ATOM 678 C C . LEU A 1 80 ? -3.809 18.391 -14.487 1.00 57.38 80 LEU A C 1
ATOM 680 O O . LEU A 1 80 ? -2.901 17.925 -15.157 1.00 57.38 80 LEU A O 1
ATOM 684 N N . MET A 1 81 ? -3.805 18.375 -13.151 1.00 58.84 81 MET A N 1
ATOM 685 C CA . MET A 1 81 ? -2.761 17.717 -12.352 1.00 58.84 81 MET A CA 1
ATOM 686 C C . MET A 1 81 ? -2.714 16.208 -12.616 1.00 58.84 81 MET A C 1
ATOM 688 O O . MET A 1 81 ? -1.642 15.675 -12.875 1.00 58.84 81 MET A O 1
ATOM 692 N N . GLN A 1 82 ? -3.871 15.544 -12.629 1.00 59.38 82 GLN A N 1
ATOM 693 C CA . GLN A 1 82 ? -4.011 14.129 -12.963 1.00 59.38 82 GLN A CA 1
ATOM 694 C C . GLN A 1 82 ? -3.484 13.846 -14.373 1.00 59.38 82 GLN A C 1
ATOM 696 O O . GLN A 1 82 ? -2.648 12.968 -14.551 1.00 59.38 82 GLN A O 1
ATOM 701 N N . LYS A 1 83 ? -3.879 14.659 -15.360 1.00 60.44 83 LYS A N 1
ATOM 702 C CA . LYS A 1 83 ? -3.403 14.526 -16.739 1.00 60.44 83 LYS A CA 1
ATOM 703 C C . LYS A 1 83 ? -1.906 14.815 -16.878 1.00 60.44 83 LYS A C 1
ATOM 705 O O . LYS A 1 83 ? -1.240 14.153 -17.664 1.00 60.44 83 LYS A O 1
ATOM 710 N N . SER A 1 84 ? -1.358 15.766 -16.122 1.00 60.09 84 SER A N 1
ATOM 711 C CA . SER A 1 84 ? 0.086 16.025 -16.073 1.00 60.09 84 SER A CA 1
ATOM 712 C C . SER A 1 84 ? 0.850 14.858 -15.449 1.00 60.09 84 SER A C 1
ATOM 714 O O . SER A 1 84 ? 1.927 14.535 -15.930 1.00 60.09 84 SER A O 1
ATOM 716 N N . PHE A 1 85 ? 0.289 14.196 -14.433 1.00 60.34 85 PHE A N 1
ATOM 717 C CA . PHE A 1 85 ? 0.861 12.983 -13.844 1.00 60.34 85 PHE A CA 1
ATOM 718 C C . PHE A 1 85 ? 0.841 11.819 -14.842 1.00 60.34 85 PHE A C 1
ATOM 720 O O . PHE A 1 85 ? 1.858 11.174 -15.063 1.00 60.34 85 PHE A O 1
ATOM 727 N N . GLU A 1 86 ? -0.292 11.609 -15.515 1.00 58.91 86 GLU A N 1
ATOM 728 C CA . GLU A 1 86 ? -0.438 10.609 -16.579 1.00 58.91 86 GLU A CA 1
ATOM 729 C C . GLU A 1 86 ? 0.515 10.878 -17.753 1.00 58.91 86 GLU A C 1
ATOM 731 O O . GLU A 1 86 ? 1.092 9.945 -18.299 1.00 58.91 86 GLU A O 1
ATOM 736 N N . THR A 1 87 ? 0.731 12.148 -18.113 1.00 54.75 87 THR A N 1
ATOM 737 C CA . THR A 1 87 ? 1.654 12.532 -19.194 1.00 54.75 87 THR A CA 1
ATOM 738 C C . THR A 1 87 ? 3.118 12.391 -18.762 1.00 54.75 87 THR A C 1
ATOM 740 O O . THR A 1 87 ? 3.938 11.915 -19.540 1.00 54.75 87 THR A O 1
ATOM 743 N N . ALA A 1 88 ? 3.457 12.725 -17.512 1.00 55.84 88 ALA A N 1
ATOM 744 C CA . ALA A 1 88 ? 4.798 12.516 -16.959 1.00 55.84 88 ALA A CA 1
ATOM 745 C C . ALA A 1 88 ? 5.185 11.027 -16.917 1.00 55.84 88 ALA A C 1
ATOM 747 O O . ALA A 1 88 ? 6.341 10.692 -17.143 1.00 55.84 88 ALA A O 1
ATOM 748 N N . LEU A 1 89 ? 4.214 10.127 -16.720 1.00 53.59 89 LEU A N 1
ATOM 749 C CA . LEU A 1 89 ? 4.424 8.678 -16.831 1.00 53.59 89 LEU A CA 1
ATOM 750 C C . LEU A 1 89 ? 4.708 8.211 -18.270 1.00 53.59 89 LEU A C 1
ATOM 752 O O . LEU A 1 89 ? 5.240 7.119 -18.454 1.00 53.59 89 LEU A O 1
ATOM 756 N N . THR A 1 90 ? 4.346 9.003 -19.286 1.00 53.91 90 THR A N 1
ATOM 757 C CA . THR A 1 90 ? 4.551 8.654 -20.702 1.00 53.91 90 THR A CA 1
ATOM 758 C C . THR A 1 90 ? 5.785 9.288 -21.340 1.00 53.91 90 THR A C 1
ATOM 760 O O . THR A 1 90 ? 6.253 8.758 -22.344 1.00 53.91 90 THR A O 1
ATOM 763 N N . ASP A 1 91 ? 6.299 10.395 -20.791 1.00 46.97 91 ASP A N 1
ATOM 764 C CA . ASP A 1 91 ? 7.281 11.247 -21.485 1.00 46.97 91 ASP A CA 1
ATOM 765 C C . ASP A 1 91 ? 8.721 11.153 -20.956 1.00 46.97 91 ASP A C 1
ATOM 767 O O . ASP A 1 91 ? 9.607 11.804 -21.509 1.00 46.97 91 ASP A O 1
ATOM 771 N N . ASP A 1 92 ? 9.001 10.328 -19.940 1.00 48.12 92 ASP A N 1
ATOM 772 C CA . ASP A 1 92 ? 10.378 10.161 -19.470 1.00 48.12 92 ASP A CA 1
ATOM 773 C C . ASP A 1 92 ? 11.088 8.995 -20.170 1.00 48.12 92 ASP A C 1
ATOM 775 O O . ASP A 1 92 ? 10.808 7.808 -19.987 1.00 48.12 92 ASP A O 1
ATOM 779 N N . ILE A 1 93 ? 12.049 9.394 -21.000 1.00 48.84 93 ILE A N 1
ATOM 780 C CA . ILE A 1 93 ? 13.236 8.642 -21.398 1.00 48.84 93 ILE A CA 1
ATOM 781 C C . ILE A 1 93 ? 13.664 7.762 -20.215 1.00 48.84 93 ILE A C 1
ATOM 783 O O . ILE A 1 93 ? 14.010 8.295 -19.167 1.00 48.84 93 ILE A O 1
ATOM 787 N N . PHE A 1 94 ? 13.614 6.436 -20.393 1.00 52.03 94 PHE A N 1
ATOM 788 C CA . PHE A 1 94 ? 13.922 5.374 -19.420 1.00 52.03 94 PHE A CA 1
ATOM 789 C C . PHE A 1 94 ? 15.289 5.566 -18.713 1.00 52.03 94 PHE A C 1
ATOM 791 O O . PHE A 1 94 ? 16.260 4.861 -18.970 1.00 52.03 94 PHE A O 1
ATOM 798 N N . ASN A 1 95 ? 15.367 6.507 -17.778 1.00 51.56 95 ASN A N 1
ATOM 799 C CA . ASN A 1 95 ? 16.330 6.532 -16.688 1.00 51.56 95 ASN A CA 1
ATOM 800 C C . ASN A 1 95 ? 15.640 5.840 -15.515 1.00 51.56 95 ASN A C 1
ATOM 802 O O . ASN A 1 95 ? 15.182 6.493 -14.579 1.00 51.56 95 ASN A O 1
ATOM 806 N N . GLY A 1 96 ? 15.469 4.520 -15.631 1.00 55.94 96 GLY A N 1
ATOM 807 C CA . GLY A 1 96 ? 14.778 3.722 -14.623 1.00 55.94 96 GLY A CA 1
ATOM 808 C C . GLY A 1 96 ? 15.368 3.980 -13.238 1.00 55.94 96 GLY A C 1
ATOM 809 O O . GLY A 1 96 ? 16.582 3.902 -13.044 1.00 55.94 96 GLY A O 1
ATOM 810 N N . THR A 1 97 ? 14.520 4.323 -12.273 1.00 58.94 97 THR A N 1
ATOM 811 C CA . THR A 1 97 ? 14.925 4.336 -10.870 1.00 58.94 97 THR A CA 1
ATOM 812 C C . THR A 1 97 ? 15.032 2.893 -10.409 1.00 58.94 97 THR A C 1
ATOM 814 O O . THR A 1 97 ? 14.069 2.139 -10.532 1.00 58.94 97 THR A O 1
ATOM 817 N N . CYS A 1 98 ? 16.189 2.512 -9.881 1.00 66.31 98 CYS A N 1
ATOM 818 C CA . CYS A 1 98 ? 16.383 1.182 -9.323 1.00 66.31 98 CYS A CA 1
ATOM 819 C C . CYS A 1 98 ? 15.502 1.015 -8.088 1.00 66.31 98 CYS A C 1
ATOM 821 O O . CYS A 1 98 ? 15.511 1.877 -7.203 1.00 66.31 98 CYS A O 1
ATOM 823 N N . TYR A 1 99 ? 14.769 -0.090 -8.006 1.00 71.44 99 TYR A N 1
ATOM 824 C CA . TYR A 1 99 ? 14.132 -0.457 -6.755 1.00 71.44 99 TYR A CA 1
ATOM 825 C C . TYR A 1 99 ? 15.215 -0.853 -5.741 1.00 71.44 99 TYR A C 1
ATOM 827 O O . TYR A 1 99 ? 15.976 -1.787 -5.972 1.00 71.44 99 TYR A O 1
ATOM 835 N N . ILE A 1 100 ? 15.342 -0.090 -4.649 1.00 74.06 100 ILE A N 1
ATOM 836 C CA . ILE A 1 100 ? 16.432 -0.252 -3.663 1.00 74.06 100 ILE A CA 1
ATOM 837 C C . ILE A 1 100 ? 16.007 -0.977 -2.386 1.00 74.06 100 ILE A C 1
ATOM 839 O O . ILE A 1 100 ? 16.849 -1.256 -1.538 1.00 74.06 100 ILE A O 1
ATOM 843 N N . LEU A 1 101 ? 14.707 -1.213 -2.203 1.00 75.19 101 LEU A N 1
ATOM 844 C CA . LEU A 1 101 ? 14.179 -1.807 -0.972 1.00 75.19 101 LEU A CA 1
ATOM 845 C C . LEU A 1 101 ? 14.251 -3.341 -0.978 1.00 75.19 101 LEU A C 1
ATOM 847 O O . LEU A 1 101 ? 14.105 -3.945 0.080 1.00 75.19 101 LEU A O 1
ATOM 851 N N . LEU A 1 102 ? 14.518 -3.953 -2.136 1.00 78.50 102 LEU A N 1
ATOM 852 C CA . LEU A 1 102 ? 14.770 -5.383 -2.290 1.00 78.50 102 LEU A CA 1
ATOM 853 C C . LEU A 1 102 ? 16.212 -5.598 -2.753 1.00 78.50 102 LEU A C 1
ATOM 855 O O . LEU A 1 102 ? 16.629 -5.072 -3.786 1.00 78.50 102 LEU A O 1
ATOM 859 N N . GLU A 1 103 ? 16.978 -6.381 -1.995 1.00 81.44 103 GLU A N 1
ATOM 860 C CA . GLU A 1 103 ? 18.309 -6.818 -2.417 1.00 81.44 103 GLU A CA 1
ATOM 861 C C . GLU A 1 103 ? 18.163 -7.894 -3.501 1.00 81.44 103 GLU A C 1
ATOM 863 O O . GLU A 1 103 ? 17.943 -9.062 -3.202 1.00 81.44 103 GLU A O 1
ATOM 868 N N . CYS A 1 104 ? 18.262 -7.487 -4.766 1.00 82.88 104 CYS A N 1
ATOM 869 C CA . CYS A 1 104 ? 18.132 -8.344 -5.943 1.00 82.88 104 CYS A CA 1
ATOM 870 C C . CYS A 1 104 ? 19.484 -8.490 -6.661 1.00 82.88 104 CYS A C 1
ATOM 872 O O . CYS A 1 104 ? 20.073 -7.490 -7.081 1.00 82.88 104 CYS A O 1
ATOM 874 N N . ASP A 1 105 ? 19.976 -9.720 -6.836 1.00 85.94 105 ASP A N 1
ATOM 875 C CA . ASP A 1 105 ? 21.174 -9.996 -7.637 1.00 85.94 105 ASP A CA 1
ATOM 876 C C . ASP A 1 105 ? 20.789 -10.298 -9.088 1.00 85.94 105 ASP A C 1
ATOM 878 O O . ASP A 1 105 ? 20.230 -11.350 -9.385 1.00 85.94 105 ASP A O 1
ATOM 882 N N . ARG A 1 106 ? 21.116 -9.395 -10.018 1.00 84.06 106 ARG A N 1
ATOM 883 C CA . ARG A 1 106 ? 20.871 -9.588 -11.461 1.00 84.06 106 ARG A CA 1
ATOM 884 C C . ARG A 1 106 ? 22.112 -10.030 -12.244 1.00 84.06 106 ARG A C 1
ATOM 886 O O . ARG A 1 106 ? 22.120 -9.983 -13.471 1.00 84.06 106 ARG A O 1
ATOM 893 N N . GLY A 1 107 ? 23.182 -10.443 -11.562 1.00 74.75 107 GLY A N 1
ATOM 894 C CA . GLY A 1 107 ? 24.423 -10.890 -12.200 1.00 74.75 107 GLY A CA 1
ATOM 895 C C . GLY A 1 107 ? 25.351 -9.754 -12.653 1.00 74.75 107 GLY A C 1
ATOM 896 O O . GLY A 1 107 ? 26.280 -9.991 -13.428 1.00 74.75 107 GLY A O 1
ATOM 897 N N . GLY A 1 108 ? 25.134 -8.520 -12.177 1.00 70.75 108 GLY A N 1
ATOM 898 C CA . GLY A 1 108 ? 26.005 -7.371 -12.445 1.00 70.75 108 GLY A CA 1
ATOM 899 C C . GLY A 1 108 ? 25.532 -6.067 -11.791 1.00 70.75 108 GLY A C 1
ATOM 900 O O . GLY A 1 108 ? 24.339 -5.808 -11.688 1.00 70.75 108 GLY A O 1
ATOM 901 N N . SER A 1 109 ? 26.474 -5.202 -11.393 1.00 60.84 109 SER A N 1
ATOM 902 C CA . SER A 1 109 ? 26.216 -3.968 -10.623 1.00 60.84 109 SER A CA 1
ATOM 903 C C . SER A 1 109 ? 25.480 -2.846 -11.374 1.00 60.84 109 SER A C 1
ATOM 905 O O . SER A 1 109 ? 25.200 -1.808 -10.780 1.00 60.84 109 SER A O 1
ATOM 907 N N . SER A 1 110 ? 25.179 -3.021 -12.665 1.00 63.06 110 SER A N 1
ATOM 908 C CA . SER A 1 110 ? 24.479 -2.030 -13.496 1.00 63.06 110 SER A CA 1
ATOM 909 C C . SER A 1 110 ? 23.083 -2.465 -13.950 1.00 63.06 110 SER A C 1
ATOM 911 O O . SER A 1 110 ? 22.457 -1.739 -14.718 1.00 63.06 110 SER A O 1
ATOM 913 N N . MET A 1 111 ? 22.616 -3.652 -13.551 1.00 69.12 111 MET A N 1
ATOM 914 C CA . MET A 1 111 ? 21.280 -4.145 -13.892 1.00 69.12 111 MET A CA 1
ATOM 915 C C . MET A 1 111 ? 20.370 -3.959 -12.685 1.00 69.12 111 MET A C 1
ATOM 917 O O . MET A 1 111 ? 20.515 -4.645 -11.679 1.00 69.12 111 MET A O 1
ATOM 921 N N . CYS A 1 112 ? 19.466 -2.990 -1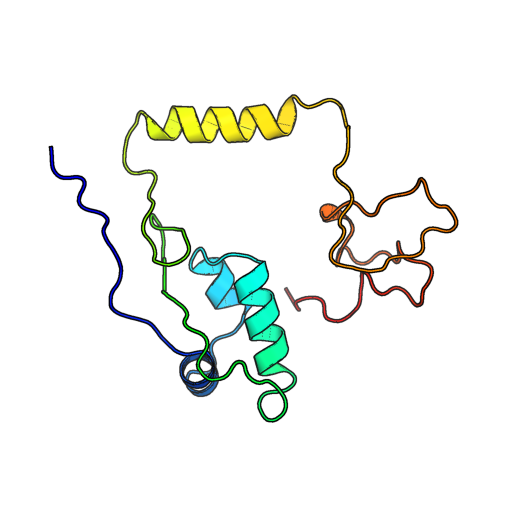2.780 1.00 76.19 112 CYS A N 1
ATOM 922 C CA . CYS A 1 112 ? 18.516 -2.688 -11.721 1.00 76.19 112 CYS A CA 1
ATOM 923 C C . CYS A 1 112 ? 17.183 -3.384 -11.963 1.00 76.19 112 CYS A C 1
ATOM 925 O O . CYS A 1 112 ? 16.738 -3.474 -13.103 1.00 76.19 112 CYS A O 1
ATOM 927 N N . LEU A 1 113 ? 16.553 -3.830 -10.877 1.00 79.94 113 LEU A N 1
ATOM 928 C CA . LEU A 1 113 ? 15.173 -4.296 -10.885 1.00 79.94 113 LEU A CA 1
ATOM 929 C C . LEU A 1 113 ? 14.236 -3.094 -11.051 1.00 79.94 113 LEU A C 1
ATOM 931 O O . LEU A 1 113 ? 14.322 -2.124 -10.283 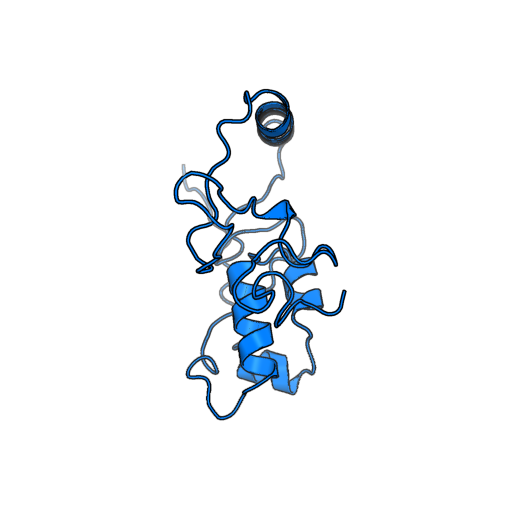1.00 79.94 113 LEU A O 1
ATOM 935 N N . ASP A 1 114 ? 13.376 -3.148 -12.065 1.00 76.81 114 ASP A N 1
ATOM 936 C CA . ASP A 1 114 ? 12.252 -2.227 -12.190 1.00 76.81 114 ASP A CA 1
ATOM 937 C C . ASP A 1 114 ? 11.145 -2.688 -11.236 1.00 76.81 114 ASP A C 1
ATOM 939 O O . ASP A 1 114 ? 10.865 -3.876 -11.123 1.00 76.81 114 ASP A O 1
ATOM 943 N N . TRP A 1 115 ? 10.491 -1.764 -10.534 1.00 76.44 115 TRP A N 1
ATOM 944 C CA . TRP A 1 115 ? 9.445 -2.135 -9.575 1.00 76.44 115 TRP A CA 1
ATOM 945 C C . TRP A 1 115 ? 8.264 -2.875 -10.228 1.00 76.44 115 TRP A C 1
ATOM 947 O O . TRP A 1 115 ? 7.534 -3.573 -9.533 1.00 76.44 115 TRP A O 1
ATOM 957 N N . ARG A 1 116 ? 8.071 -2.729 -11.547 1.00 76.50 116 ARG A N 1
ATOM 958 C CA . ARG A 1 116 ? 7.039 -3.437 -12.326 1.00 76.50 116 ARG A CA 1
ATOM 959 C C . ARG A 1 116 ? 7.357 -4.911 -12.573 1.00 76.50 116 ARG A C 1
ATOM 961 O O . ARG A 1 116 ? 6.468 -5.626 -13.016 1.00 76.50 116 ARG A O 1
ATOM 968 N N . GLU A 1 117 ? 8.603 -5.314 -12.354 1.00 82.38 117 GLU A N 1
ATOM 969 C CA . GLU A 1 117 ? 9.091 -6.691 -12.495 1.00 82.38 117 GLU A CA 1
ATOM 970 C C . GLU A 1 117 ? 8.972 -7.469 -11.174 1.00 82.38 117 GLU A C 1
ATOM 972 O O . GLU A 1 117 ? 9.295 -8.641 -11.130 1.00 82.38 117 GLU A O 1
ATOM 977 N N . MET A 1 118 ? 8.521 -6.842 -10.080 1.00 84.56 118 MET A N 1
ATOM 978 C CA . MET A 1 118 ? 8.240 -7.564 -8.837 1.00 84.56 118 MET A CA 1
ATOM 979 C C . MET A 1 118 ? 6.847 -8.182 -8.872 1.00 84.56 118 MET A C 1
ATOM 981 O O . MET A 1 118 ? 5.868 -7.483 -9.161 1.00 84.56 118 MET A O 1
ATOM 985 N N . CYS A 1 119 ? 6.750 -9.446 -8.465 1.00 83.50 119 CYS A N 1
ATOM 986 C CA . CYS A 1 119 ? 5.499 -10.195 -8.400 1.00 83.50 119 CYS A CA 1
ATOM 987 C C . CYS A 1 119 ? 4.751 -10.240 -9.740 1.00 83.50 119 CYS A C 1
ATOM 989 O O . CYS A 1 119 ? 3.517 -10.155 -9.783 1.00 83.50 119 CYS A O 1
ATOM 991 N N . ASP A 1 120 ? 5.494 -10.348 -10.841 1.00 85.62 120 ASP A N 1
ATOM 992 C CA . ASP A 1 120 ? 4.959 -10.426 -12.200 1.00 85.62 120 ASP A CA 1
ATOM 993 C C . ASP A 1 120 ? 4.861 -11.880 -12.716 1.00 85.62 120 ASP A C 1
ATOM 995 O O . ASP A 1 120 ? 4.318 -12.140 -13.802 1.00 85.62 120 ASP A O 1
ATOM 999 N N . GLY A 1 121 ? 5.327 -12.843 -11.911 1.00 86.56 121 GLY A N 1
ATOM 1000 C CA . GLY A 1 121 ? 5.354 -14.269 -12.213 1.00 86.56 121 GLY A CA 1
ATOM 1001 C C . GLY A 1 121 ? 6.609 -14.729 -12.958 1.00 86.56 121 GLY A C 1
ATOM 1002 O O . GLY A 1 121 ? 6.642 -15.872 -13.436 1.00 86.56 121 GLY A O 1
ATOM 1003 N N . ARG A 1 122 ? 7.628 -13.876 -13.104 1.00 88.62 122 ARG A N 1
ATOM 1004 C CA . ARG A 1 122 ? 8.920 -14.194 -13.723 1.00 88.62 122 ARG A CA 1
ATOM 1005 C C . ARG A 1 122 ? 10.021 -14.022 -12.693 1.00 88.62 122 ARG A C 1
ATOM 1007 O O . ARG A 1 122 ? 10.028 -13.080 -11.935 1.00 88.62 122 ARG A O 1
ATOM 1014 N N . ILE A 1 123 ? 10.977 -14.948 -12.693 1.00 89.31 123 ILE A N 1
ATOM 1015 C CA . ILE A 1 123 ? 12.142 -14.839 -11.813 1.00 89.31 123 ILE A CA 1
ATOM 1016 C C . ILE A 1 123 ? 13.168 -13.929 -12.483 1.00 89.31 123 ILE A C 1
ATOM 1018 O O . ILE A 1 123 ? 13.850 -14.342 -13.429 1.00 89.31 123 ILE A O 1
ATOM 1022 N N . ASP A 1 124 ? 13.277 -12.713 -11.972 1.00 88.00 124 ASP A N 1
ATOM 1023 C CA . ASP A 1 124 ? 14.179 -11.668 -12.425 1.00 88.00 124 ASP A CA 1
ATOM 1024 C C . ASP A 1 124 ? 15.441 -11.549 -11.550 1.00 88.00 124 ASP A C 1
ATOM 1026 O O . ASP A 1 124 ? 16.503 -11.162 -12.067 1.00 88.00 124 ASP A O 1
ATOM 1030 N N . CYS A 1 125 ? 15.368 -11.943 -10.271 1.00 88.12 125 CYS A N 1
ATOM 1031 C CA . CYS A 1 125 ? 16.500 -11.969 -9.339 1.00 88.12 125 CYS A CA 1
ATOM 1032 C C . CYS A 1 125 ? 17.132 -13.369 -9.201 1.00 88.12 125 CYS A C 1
ATOM 1034 O O . CYS A 1 125 ? 16.476 -14.362 -8.891 1.00 88.12 125 CYS A O 1
ATOM 1036 N N . LEU A 1 126 ? 18.454 -13.460 -9.377 1.00 88.56 126 LEU A N 1
ATOM 1037 C CA . LEU A 1 126 ? 19.227 -14.711 -9.326 1.00 88.56 126 LEU A CA 1
ATOM 1038 C C . LEU A 1 126 ? 19.443 -15.243 -7.903 1.00 88.56 126 LEU A C 1
ATOM 1040 O O . LEU A 1 126 ? 19.757 -16.421 -7.731 1.00 88.56 126 LEU A O 1
ATOM 1044 N N . ASN A 1 127 ? 19.299 -14.394 -6.887 1.00 88.44 127 ASN A N 1
ATOM 1045 C CA . ASN A 1 127 ? 19.386 -14.773 -5.481 1.00 88.44 127 ASN A CA 1
ATOM 1046 C C . ASN A 1 127 ? 18.063 -15.384 -5.004 1.00 88.44 127 ASN A C 1
ATOM 1048 O O . ASN A 1 127 ? 17.328 -14.764 -4.250 1.00 88.44 127 ASN A O 1
ATOM 1052 N N . ASP A 1 128 ? 17.776 -16.604 -5.459 1.00 87.06 128 ASP A N 1
ATOM 1053 C CA . ASP A 1 128 ? 16.602 -17.403 -5.075 1.00 87.06 128 ASP A CA 1
ATOM 1054 C C . ASP A 1 128 ? 15.234 -16.823 -5.496 1.00 87.06 128 ASP A C 1
ATOM 1056 O O . ASP A 1 128 ? 14.206 -17.237 -4.963 1.00 87.06 128 ASP A O 1
ATOM 1060 N N . GLY A 1 129 ? 15.196 -15.916 -6.480 1.00 85.81 129 GLY A N 1
ATOM 1061 C CA . GLY A 1 129 ? 13.947 -15.355 -7.012 1.00 85.81 129 GLY A CA 1
ATOM 1062 C C . GLY A 1 129 ? 13.167 -14.519 -6.006 1.00 85.81 129 GLY A C 1
ATOM 1063 O O . GLY A 1 129 ? 11.946 -14.616 -5.940 1.00 85.81 129 GLY A O 1
ATOM 1064 N N . VAL A 1 130 ? 13.883 -13.738 -5.190 1.00 87.56 130 VAL A N 1
ATOM 1065 C CA . VAL A 1 130 ? 13.332 -12.894 -4.111 1.00 87.56 130 VAL A CA 1
ATOM 1066 C C . VAL A 1 130 ? 12.290 -11.871 -4.561 1.00 87.56 130 VAL A C 1
ATOM 1068 O O . VAL A 1 130 ? 11.494 -11.431 -3.739 1.00 87.56 130 VAL A O 1
ATOM 1071 N N . ASP A 1 131 ? 12.288 -11.503 -5.837 1.00 85.69 131 ASP A N 1
ATOM 1072 C CA . ASP A 1 131 ? 11.286 -10.662 -6.496 1.00 85.69 131 ASP A CA 1
ATOM 1073 C C . ASP A 1 131 ? 9.896 -11.303 -6.580 1.00 85.69 131 ASP A C 1
ATOM 1075 O O . ASP A 1 131 ? 8.904 -10.589 -6.688 1.00 85.69 131 ASP A O 1
ATOM 1079 N N . GLU A 1 132 ? 9.820 -12.629 -6.459 1.00 89.00 132 GLU A N 1
ATOM 1080 C CA . GLU A 1 132 ? 8.589 -13.417 -6.573 1.00 89.00 132 GLU A CA 1
ATOM 1081 C C . GLU A 1 132 ? 8.185 -14.087 -5.245 1.00 89.00 132 GLU A C 1
ATOM 1083 O O . GLU A 1 132 ? 7.351 -14.997 -5.206 1.00 89.00 132 GLU A O 1
ATOM 1088 N N . ILE A 1 133 ? 8.782 -13.666 -4.124 1.00 83.06 133 ILE A N 1
ATOM 1089 C CA . ILE A 1 133 ? 8.484 -14.201 -2.788 1.00 83.06 133 ILE A CA 1
ATOM 1090 C C . ILE A 1 133 ? 7.626 -13.199 -2.012 1.00 83.06 133 ILE A C 1
ATOM 1092 O O . ILE A 1 133 ? 7.833 -11.994 -2.083 1.00 83.06 133 ILE A O 1
ATOM 1096 N N . GLN A 1 134 ? 6.677 -13.710 -1.219 1.00 75.94 134 GLN A N 1
ATOM 1097 C CA . GLN A 1 134 ? 5.746 -12.903 -0.407 1.00 75.94 134 GLN A CA 1
ATOM 1098 C C . GLN A 1 134 ? 4.904 -11.923 -1.235 1.00 75.94 134 GLN A C 1
AT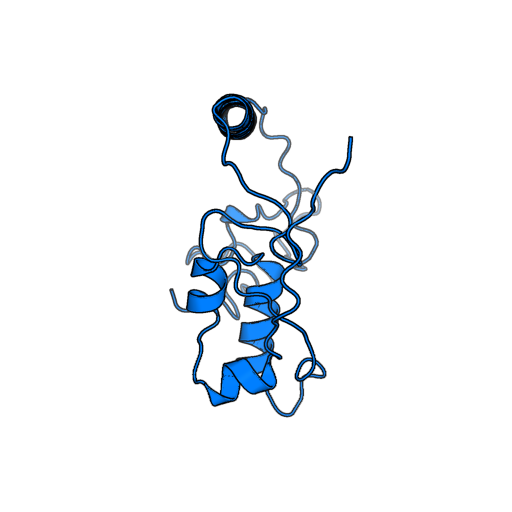OM 1100 O O . GLN A 1 134 ? 4.487 -10.873 -0.752 1.00 75.94 134 GLN A O 1
ATOM 1105 N N . CYS A 1 135 ? 4.633 -12.293 -2.483 1.00 76.69 135 CYS A N 1
ATOM 1106 C CA . CYS A 1 135 ? 3.717 -11.570 -3.340 1.00 76.69 135 CYS A CA 1
ATOM 1107 C C . CYS A 1 135 ? 2.291 -11.645 -2.808 1.00 76.69 135 CYS A C 1
ATOM 1109 O O . CYS A 1 135 ? 1.848 -12.679 -2.300 1.00 76.69 135 CYS A O 1
ATOM 1111 N N . PHE A 1 136 ? 1.548 -10.553 -2.986 1.00 69.69 136 PHE A N 1
ATOM 1112 C CA . PHE A 1 136 ? 0.109 -10.572 -2.774 1.00 69.69 136 PHE A CA 1
ATOM 1113 C C . PHE A 1 136 ? -0.525 -11.655 -3.651 1.00 69.69 136 PHE A C 1
ATOM 1115 O O . PHE A 1 136 ? -0.299 -11.696 -4.861 1.00 69.69 136 PHE A O 1
ATOM 1122 N N . ASN A 1 137 ? -1.378 -12.489 -3.060 1.00 57.44 137 ASN A N 1
ATOM 1123 C CA . ASN A 1 137 ? -2.324 -13.275 -3.843 1.00 57.44 137 ASN A CA 1
ATOM 1124 C C . ASN A 1 137 ? -3.419 -12.320 -4.343 1.00 57.44 137 ASN A C 1
ATOM 1126 O O . ASN A 1 137 ? -4.367 -12.033 -3.609 1.00 57.44 137 ASN A O 1
ATOM 1130 N N . LEU A 1 138 ? -3.244 -11.780 -5.552 1.00 51.81 138 LEU A N 1
ATOM 1131 C CA . LEU A 1 138 ? -4.259 -10.989 -6.258 1.00 51.81 138 LEU A CA 1
ATOM 1132 C C . LEU A 1 138 ? -5.334 -11.883 -6.890 1.00 51.81 138 LEU A C 1
ATOM 1134 O O . LEU A 1 138 ? -4.975 -12.905 -7.517 1.00 51.81 138 LEU A O 1
#

Secondary structure (DSSP, 8-state):
-----------EEHHHHHHTT--HHHHHHTT--HHHHHHHHHHHH-TTT-TTTT-EE----TTEESTTS-EE--STTHHHHHHHHHHHHHH----PPPP-SS----SSTT-PPPGGGTTSSS---TTTTGGGSS----

Foldseek 3Di:
DDPPQPFPPDKDALLRCVVVVHALVVLVQLQADPVVSLVSLVCNVPVPPDPRRRPIGARNHPQFHDRRSRDGQPDPVSVVVVVVVVVVVVPDDPPADADPPDPFAQPDPPDGDHLVQACPPDQRGPPVSSSNPSDDPD